Protein AF-A0A3N5FMS9-F1 (afdb_monomer_lite)

pLDDT: mean 79.31, std 9.85, range [53.0, 93.75]

Structure (mmCIF, N/CA/C/O backbone):
data_AF-A0A3N5FMS9-F1
#
_entry.id   AF-A0A3N5FMS9-F1
#
loop_
_atom_site.group_PDB
_atom_site.id
_atom_site.type_symbol
_atom_site.label_atom_id
_atom_site.label_alt_id
_atom_site.label_comp_id
_atom_site.label_asym_id
_atom_site.label_entity_id
_atom_site.label_seq_id
_atom_site.pdbx_PDB_ins_code
_atom_site.Cartn_x
_atom_site.Cartn_y
_atom_site.Cartn_z
_atom_site.occupancy
_atom_site.B_iso_or_equiv
_atom_site.auth_seq_id
_atom_site.auth_comp_id
_atom_site.auth_asym_id
_atom_site.auth_atom_id
_atom_site.pdbx_PDB_model_num
ATOM 1 N N . MET A 1 1 ? -20.206 9.918 29.532 1.00 53.00 1 MET A N 1
ATOM 2 C CA . MET A 1 1 ? -20.163 9.148 28.272 1.00 53.00 1 MET A CA 1
ATOM 3 C C . MET A 1 1 ? -19.173 9.843 27.351 1.00 53.00 1 MET A C 1
ATOM 5 O O . MET A 1 1 ? -19.532 10.841 26.746 1.00 53.00 1 MET A O 1
ATOM 9 N N . THR A 1 2 ? -17.913 9.420 27.333 1.00 54.81 2 THR A N 1
ATOM 10 C CA . THR A 1 2 ? -16.894 9.964 26.422 1.00 54.81 2 THR A CA 1
ATOM 11 C C . THR A 1 2 ? -16.933 9.151 25.127 1.00 54.81 2 THR A C 1
ATOM 13 O O . THR A 1 2 ? -16.714 7.942 25.195 1.00 54.81 2 THR A O 1
ATOM 16 N N . PRO A 1 3 ? -17.245 9.745 23.961 1.00 66.00 3 PRO A N 1
ATOM 17 C CA . PRO A 1 3 ? -17.088 9.053 22.692 1.00 66.00 3 PRO A CA 1
ATOM 18 C C . PRO A 1 3 ? -15.592 8.995 22.367 1.00 66.00 3 PRO A C 1
ATOM 20 O O . PRO A 1 3 ? -14.987 9.999 21.997 1.00 66.00 3 PRO A O 1
ATOM 23 N N . THR A 1 4 ? -14.974 7.830 22.546 1.00 61.53 4 THR A N 1
ATOM 24 C CA . THR A 1 4 ? -13.633 7.563 22.020 1.00 61.53 4 THR A CA 1
ATOM 25 C C . THR A 1 4 ? -13.749 7.520 20.498 1.00 61.53 4 THR A C 1
ATOM 27 O O . THR A 1 4 ? -14.208 6.528 19.936 1.00 61.53 4 THR A O 1
ATOM 30 N N . ALA A 1 5 ? -13.421 8.632 19.836 1.00 63.62 5 ALA A N 1
ATOM 31 C CA . ALA A 1 5 ? -13.287 8.675 18.385 1.00 63.62 5 ALA A CA 1
ATOM 32 C C . ALA A 1 5 ? -12.247 7.628 17.936 1.00 63.62 5 ALA A C 1
ATOM 34 O O . ALA A 1 5 ? -11.276 7.395 18.665 1.00 63.62 5 ALA A O 1
ATOM 35 N N . PRO A 1 6 ? -12.442 6.974 16.776 1.00 62.59 6 PRO A N 1
ATOM 36 C CA . PRO A 1 6 ? -11.473 6.013 16.269 1.00 62.59 6 PRO A CA 1
ATOM 37 C C . PR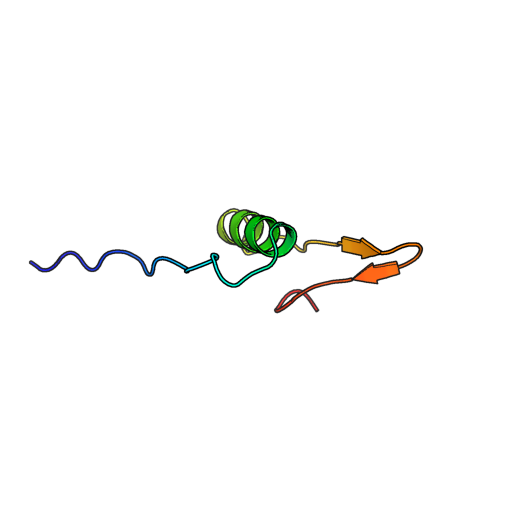O A 1 6 ? -10.119 6.708 16.059 1.00 62.59 6 PRO A C 1
ATOM 39 O O . PRO A 1 6 ? -10.092 7.913 15.791 1.00 62.59 6 PRO A O 1
ATOM 42 N N . PRO A 1 7 ? -8.992 5.988 16.186 1.00 63.69 7 PRO A N 1
ATOM 43 C CA . PRO A 1 7 ? -7.687 6.562 15.900 1.00 63.69 7 PRO A CA 1
ATOM 44 C C . PRO A 1 7 ? -7.661 7.025 14.439 1.00 63.69 7 PRO A C 1
ATOM 46 O O . PRO A 1 7 ? -7.699 6.215 13.515 1.00 63.69 7 PRO A O 1
ATOM 49 N N . THR A 1 8 ? -7.626 8.340 14.227 1.00 63.56 8 THR A N 1
ATOM 50 C CA . THR A 1 8 ? -7.380 8.917 12.908 1.00 63.56 8 THR A CA 1
ATOM 51 C C . THR A 1 8 ? -5.940 8.589 12.545 1.00 63.56 8 THR A C 1
ATOM 53 O O . THR A 1 8 ? -5.013 9.174 13.102 1.00 63.56 8 THR A O 1
ATOM 56 N N . VAL A 1 9 ? -5.746 7.623 11.650 1.00 67.44 9 VAL A N 1
ATOM 57 C CA . VAL A 1 9 ? -4.430 7.338 11.078 1.00 67.44 9 VAL A CA 1
ATOM 58 C C . VAL A 1 9 ? -4.008 8.587 10.302 1.00 67.44 9 VAL A C 1
ATOM 60 O O . VAL A 1 9 ? -4.599 8.906 9.270 1.00 67.44 9 VAL A O 1
ATOM 63 N N . ASP A 1 10 ? -3.046 9.345 10.832 1.00 71.12 10 ASP A N 1
ATOM 64 C CA . ASP A 1 10 ? -2.516 10.523 10.151 1.00 71.12 10 ASP A CA 1
ATOM 65 C C . ASP A 1 10 ? -1.604 10.078 9.007 1.00 71.12 10 ASP A C 1
ATOM 67 O O . ASP A 1 10 ? -0.459 9.673 9.197 1.00 71.12 10 ASP A O 1
ATOM 71 N N . LEU A 1 11 ? -2.149 10.130 7.795 1.00 70.56 11 LEU A N 1
ATOM 72 C CA . LEU A 1 11 ? -1.460 9.716 6.579 1.00 70.56 11 LEU A CA 1
ATOM 73 C C . LEU A 1 11 ? -0.604 10.843 5.977 1.00 70.56 11 LEU A C 1
ATOM 75 O O . LEU A 1 11 ? 0.088 10.616 4.984 1.00 70.56 11 LEU A O 1
ATOM 79 N N . SER A 1 12 ? -0.634 12.054 6.543 1.00 71.06 12 SER A N 1
ATOM 80 C CA . SER A 1 12 ? -0.051 13.267 5.945 1.00 71.06 12 SER A CA 1
ATOM 81 C C . SER A 1 12 ? 1.475 13.210 5.793 1.00 71.06 12 SER A C 1
ATOM 83 O O . SER A 1 12 ? 2.023 13.880 4.923 1.00 71.06 12 SER A O 1
ATOM 85 N N . GLY A 1 13 ? 2.160 12.388 6.597 1.00 76.50 13 GLY A N 1
ATOM 86 C CA . GLY A 1 13 ? 3.611 12.170 6.516 1.00 76.50 13 GLY A CA 1
ATOM 87 C C . GLY A 1 13 ? 4.059 11.152 5.459 1.00 76.50 13 GLY A C 1
ATOM 88 O O . GLY A 1 13 ? 5.257 11.000 5.227 1.00 76.50 13 GLY A O 1
ATOM 89 N N . HIS A 1 14 ? 3.127 10.444 4.818 1.00 79.75 14 HIS A N 1
ATOM 90 C CA . HIS A 1 14 ? 3.437 9.420 3.823 1.00 79.75 14 HIS A CA 1
ATOM 91 C C . HIS A 1 14 ? 3.392 9.973 2.397 1.00 79.75 14 HIS A C 1
ATOM 93 O O . HIS A 1 14 ? 2.643 10.901 2.091 1.00 79.75 14 HIS A O 1
ATOM 99 N N . THR A 1 15 ? 4.176 9.375 1.494 1.00 85.88 15 THR A N 1
ATOM 100 C CA . THR A 1 15 ? 4.103 9.714 0.067 1.00 85.88 15 THR A CA 1
ATOM 101 C C . THR A 1 15 ? 2.672 9.501 -0.447 1.00 85.88 15 THR A C 1
ATOM 103 O O . THR A 1 15 ? 1.974 8.617 0.058 1.00 85.88 15 THR A O 1
ATOM 106 N N . PRO A 1 16 ? 2.211 10.247 -1.467 1.00 83.81 16 PRO A N 1
ATOM 107 C CA . PRO A 1 16 ? 0.844 10.109 -1.982 1.00 83.81 16 PRO A CA 1
ATOM 108 C C . PRO A 1 16 ? 0.457 8.661 -2.333 1.00 83.81 16 PRO A C 1
ATOM 110 O O . PRO A 1 16 ? -0.668 8.233 -2.089 1.00 83.81 16 PRO A O 1
ATOM 113 N N . VAL A 1 17 ? 1.419 7.874 -2.828 1.00 83.44 17 VAL A N 1
ATOM 114 C CA . VAL A 1 17 ? 1.252 6.441 -3.125 1.00 83.44 17 VAL A CA 1
ATOM 115 C C . VAL A 1 17 ? 1.000 5.619 -1.856 1.00 83.44 17 VAL A C 1
ATOM 117 O O . VAL A 1 17 ? 0.128 4.753 -1.839 1.00 83.44 17 VAL A O 1
ATOM 120 N N . MET A 1 18 ? 1.716 5.909 -0.771 1.00 84.06 18 MET A N 1
ATOM 121 C CA . MET A 1 18 ? 1.558 5.226 0.515 1.00 84.06 18 MET A CA 1
ATOM 122 C C . MET A 1 18 ? 0.260 5.610 1.236 1.00 84.06 18 MET A C 1
ATOM 124 O O . MET A 1 18 ? -0.340 4.779 1.912 1.00 84.06 18 MET A O 1
ATOM 128 N N . GLN A 1 19 ? -0.248 6.829 1.042 1.00 85.44 19 GLN A N 1
ATOM 129 C CA . GLN A 1 19 ? -1.583 7.193 1.536 1.00 85.44 19 GLN A CA 1
ATOM 130 C C . GLN A 1 19 ? -2.679 6.349 0.870 1.00 85.44 19 GLN A C 1
ATOM 132 O O . GLN A 1 19 ? -3.620 5.909 1.532 1.00 85.44 19 GLN A O 1
ATOM 137 N N . GLN A 1 20 ? -2.550 6.103 -0.437 1.00 82.88 20 GLN A N 1
ATOM 138 C CA . GLN A 1 20 ? -3.468 5.244 -1.181 1.00 82.88 20 GLN A CA 1
ATOM 139 C C . GLN A 1 20 ? -3.345 3.775 -0.755 1.00 82.88 20 GLN A C 1
ATOM 141 O O . GLN A 1 20 ? -4.371 3.117 -0.572 1.00 82.88 20 GLN A O 1
ATOM 146 N N . TYR A 1 21 ? -2.117 3.286 -0.548 1.00 86.00 21 TYR A N 1
ATOM 147 C CA . TYR A 1 21 ? -1.851 1.959 0.015 1.00 86.00 21 TYR A CA 1
ATOM 148 C C . TYR A 1 21 ? -2.608 1.751 1.331 1.00 86.00 21 TYR A C 1
ATOM 150 O O . TYR A 1 21 ? -3.434 0.848 1.439 1.00 86.00 21 TYR A O 1
ATOM 158 N N . LEU A 1 22 ? -2.382 2.639 2.305 1.00 83.75 22 LEU A N 1
ATOM 159 C CA . LEU A 1 22 ? -2.931 2.517 3.656 1.00 83.75 22 LEU A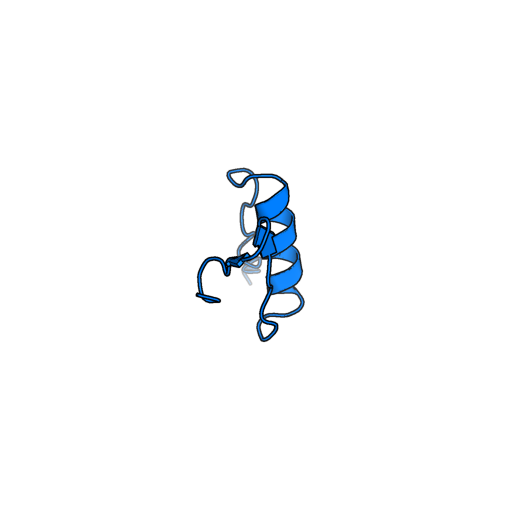 CA 1
ATOM 160 C C . LEU A 1 22 ? -4.459 2.627 3.677 1.00 83.75 22 LEU A C 1
ATOM 162 O O . LEU A 1 22 ? -5.104 1.894 4.420 1.00 83.75 22 LEU A O 1
ATOM 166 N N . ARG A 1 23 ? -5.056 3.472 2.825 1.00 85.44 23 ARG A N 1
ATOM 167 C CA . ARG A 1 23 ? -6.521 3.508 2.655 1.00 85.44 23 ARG A CA 1
ATOM 168 C C . ARG A 1 23 ? -7.062 2.192 2.105 1.00 85.44 23 ARG A C 1
ATOM 170 O O . ARG A 1 23 ? -7.988 1.630 2.673 1.00 85.44 23 ARG A O 1
ATOM 177 N N . THR A 1 24 ? -6.445 1.676 1.045 1.00 84.88 24 THR A N 1
ATOM 178 C CA . THR A 1 24 ? -6.876 0.422 0.406 1.00 84.88 24 THR A CA 1
ATOM 179 C C . THR A 1 24 ? -6.732 -0.761 1.366 1.00 84.88 24 THR A C 1
ATOM 181 O O . THR A 1 24 ? -7.599 -1.629 1.417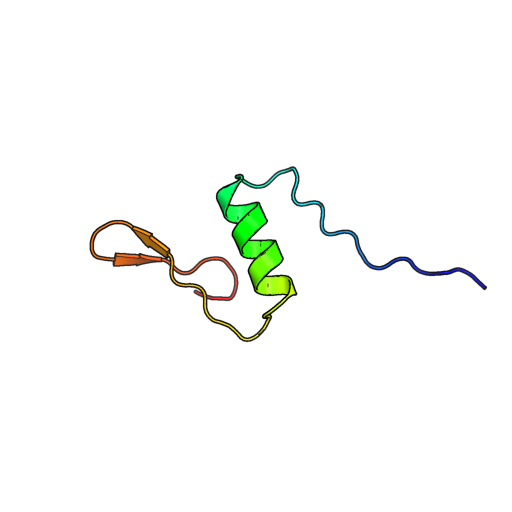 1.00 84.88 24 THR A O 1
ATOM 184 N N . LYS A 1 25 ? -5.667 -0.772 2.175 1.00 85.25 25 LYS A N 1
ATOM 185 C CA . LYS A 1 25 ? -5.430 -1.781 3.209 1.00 85.25 25 LYS A CA 1
ATOM 186 C C . LYS A 1 25 ? -6.404 -1.663 4.381 1.00 85.25 25 LYS A C 1
ATOM 188 O O . LYS A 1 25 ? -6.816 -2.681 4.919 1.00 85.25 25 LYS A O 1
ATOM 193 N N . ALA A 1 26 ? -6.805 -0.451 4.763 1.00 85.75 26 ALA A N 1
ATOM 194 C CA . ALA A 1 26 ? -7.826 -0.252 5.790 1.00 85.75 26 ALA A CA 1
ATOM 195 C C . ALA A 1 26 ? -9.194 -0.808 5.355 1.00 85.75 26 ALA A C 1
ATOM 197 O O . ALA A 1 26 ? -9.877 -1.435 6.163 1.00 85.75 26 ALA A O 1
ATOM 198 N N . ASP A 1 27 ? -9.556 -0.640 4.079 1.00 87.75 27 ASP A N 1
ATOM 199 C CA . ASP A 1 27 ? -10.789 -1.205 3.513 1.00 87.75 27 ASP A CA 1
ATOM 200 C C . ASP A 1 27 ? -10.686 -2.727 3.287 1.00 87.75 27 ASP A C 1
ATOM 202 O O . ASP A 1 27 ? -11.675 -3.456 3.406 1.00 87.75 27 ASP A O 1
ATOM 206 N N . HIS A 1 28 ? -9.480 -3.228 2.999 1.00 87.00 28 HIS A N 1
ATOM 207 C CA . HIS A 1 28 ? -9.205 -4.638 2.722 1.00 87.00 28 HIS A CA 1
ATOM 208 C C . HIS A 1 28 ? -7.997 -5.157 3.523 1.00 87.00 28 HIS A C 1
ATOM 210 O O . HIS A 1 28 ? -6.936 -5.422 2.951 1.00 87.00 28 HIS A O 1
ATOM 216 N N . PRO A 1 29 ? -8.142 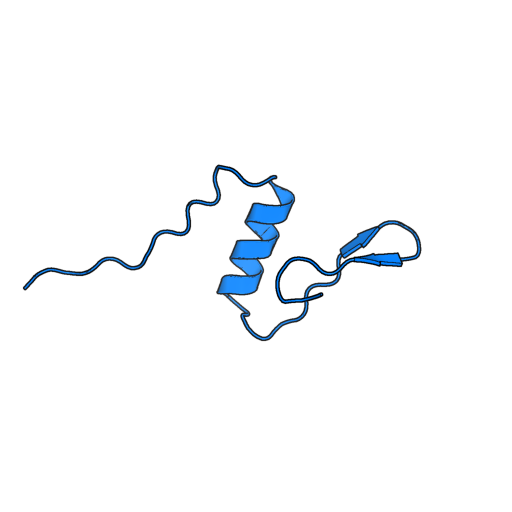-5.362 4.845 1.00 82.56 29 PRO A N 1
ATOM 217 C CA . PRO A 1 29 ? -7.015 -5.692 5.722 1.00 82.56 29 PRO A CA 1
ATOM 218 C C . PRO A 1 29 ? -6.360 -7.041 5.404 1.00 82.56 29 PRO A C 1
ATOM 220 O O . PRO A 1 29 ? -5.180 -7.230 5.683 1.00 82.56 29 PRO A O 1
ATOM 223 N N . SER A 1 30 ? -7.096 -7.969 4.789 1.00 84.69 30 SER A N 1
ATOM 224 C CA . SER A 1 30 ? -6.602 -9.289 4.377 1.00 84.69 30 SER A CA 1
ATOM 225 C C . SER A 1 30 ? -6.085 -9.350 2.935 1.00 84.69 30 SER A C 1
ATOM 227 O O . SER A 1 30 ? -5.643 -10.413 2.499 1.00 84.69 30 SER A O 1
ATOM 229 N N . ALA A 1 31 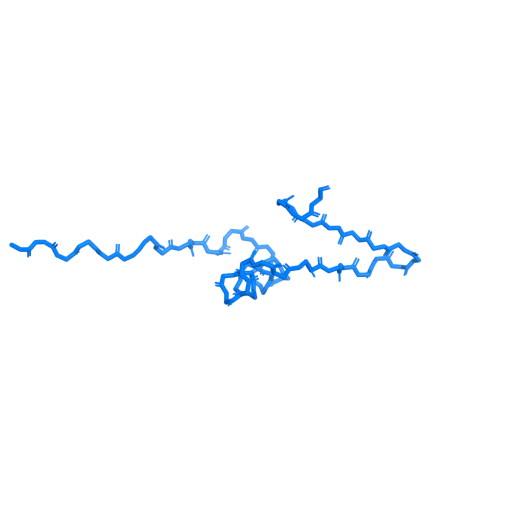? -6.159 -8.257 2.171 1.00 84.19 31 ALA A N 1
ATOM 230 C CA . ALA A 1 31 ? -5.689 -8.237 0.790 1.00 84.19 31 ALA A CA 1
ATOM 231 C C . ALA A 1 31 ? -4.182 -7.966 0.731 1.00 84.19 31 ALA A C 1
ATOM 233 O O . ALA A 1 31 ? -3.713 -7.014 1.344 1.00 84.19 31 ALA A O 1
ATOM 234 N N . LEU A 1 32 ? -3.443 -8.770 -0.036 1.00 86.06 32 LEU A N 1
ATOM 235 C CA . LEU A 1 32 ? -2.032 -8.538 -0.360 1.00 86.06 32 LEU A CA 1
ATOM 236 C C . LEU A 1 32 ? -1.925 -7.560 -1.533 1.00 86.06 32 LEU A C 1
ATOM 238 O O . LEU A 1 32 ? -2.491 -7.809 -2.603 1.00 86.06 32 LEU A O 1
ATOM 242 N N . LEU A 1 33 ? -1.201 -6.456 -1.345 1.00 85.00 33 LEU A N 1
ATOM 243 C CA . LEU A 1 33 ? -1.037 -5.424 -2.370 1.00 85.00 33 LEU A CA 1
ATOM 244 C C . LEU A 1 33 ? 0.357 -5.496 -2.999 1.00 85.00 33 LEU A C 1
ATOM 246 O O . LEU A 1 33 ? 1.356 -5.146 -2.379 1.00 85.00 33 LEU A O 1
ATOM 250 N N . PHE A 1 34 ? 0.404 -5.901 -4.268 1.00 87.12 34 PHE A N 1
ATOM 251 C CA . PHE A 1 34 ? 1.638 -6.010 -5.043 1.00 87.12 34 PHE A CA 1
ATOM 252 C C . PHE A 1 34 ? 1.924 -4.722 -5.814 1.00 87.12 34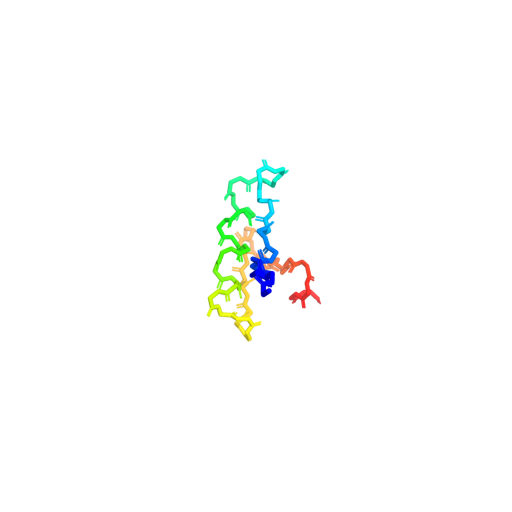 PHE A C 1
ATOM 254 O O . PHE A 1 34 ? 1.137 -4.325 -6.679 1.00 87.12 34 PHE A O 1
ATOM 261 N N . TYR A 1 35 ? 3.082 -4.110 -5.572 1.00 86.38 35 TYR A N 1
ATOM 262 C CA . TYR A 1 35 ? 3.544 -2.966 -6.353 1.00 86.38 35 TYR A CA 1
ATOM 263 C C . TYR A 1 35 ? 4.557 -3.403 -7.389 1.00 86.38 35 TYR A C 1
ATOM 265 O O . TYR A 1 35 ? 5.624 -3.913 -7.068 1.00 86.38 35 TYR A O 1
ATOM 273 N N . ARG A 1 36 ? 4.229 -3.193 -8.663 1.00 86.19 36 ARG A N 1
ATOM 274 C CA . ARG A 1 36 ? 5.137 -3.522 -9.756 1.00 86.19 36 ARG A CA 1
ATOM 275 C C . ARG A 1 36 ? 6.190 -2.430 -9.912 1.00 86.19 36 ARG A C 1
ATOM 277 O O . ARG A 1 36 ? 5.880 -1.336 -10.382 1.00 86.19 36 ARG A O 1
ATOM 284 N N . MET A 1 37 ? 7.434 -2.768 -9.603 1.00 87.12 37 MET A N 1
ATOM 285 C CA . MET A 1 37 ? 8.604 -1.923 -9.824 1.00 87.12 37 MET A CA 1
ATOM 286 C C . MET A 1 37 ? 9.479 -2.591 -10.890 1.00 87.12 37 MET A C 1
ATOM 288 O O . MET A 1 37 ? 10.376 -3.381 -10.603 1.00 87.12 37 MET A O 1
ATOM 292 N N . GLY A 1 38 ? 9.162 -2.313 -12.159 1.00 87.25 38 GLY A N 1
ATOM 293 C CA . GLY A 1 38 ? 9.825 -2.935 -13.308 1.00 87.25 38 GLY A CA 1
ATOM 294 C C . GLY A 1 38 ? 9.444 -4.410 -13.477 1.00 87.25 38 GLY A C 1
ATOM 295 O O . GLY A 1 38 ? 8.269 -4.729 -13.697 1.00 87.25 38 GLY A O 1
ATOM 296 N N . ASP A 1 39 ? 10.442 -5.290 -13.397 1.00 93.75 39 ASP A N 1
ATOM 297 C CA . ASP A 1 39 ? 10.287 -6.745 -13.542 1.00 93.75 39 ASP A CA 1
ATOM 298 C C . ASP A 1 39 ? 9.992 -7.464 -12.216 1.00 93.75 39 ASP A C 1
ATOM 300 O O . ASP A 1 39 ? 9.736 -8.668 -12.210 1.00 93.75 39 ASP A O 1
ATOM 304 N N . PHE A 1 40 ? 9.979 -6.733 -11.097 1.00 90.19 40 PHE A N 1
ATOM 305 C CA . PHE A 1 40 ? 9.722 -7.279 -9.766 1.00 90.19 40 PHE A CA 1
ATOM 306 C C . PHE A 1 40 ? 8.446 -6.710 -9.149 1.00 90.19 40 PHE A C 1
ATOM 308 O O . PHE A 1 40 ? 7.970 -5.629 -9.512 1.00 90.19 40 PHE A O 1
ATOM 315 N N . TYR A 1 41 ? 7.913 -7.459 -8.185 1.00 89.88 41 TYR A N 1
ATOM 316 C CA . TYR A 1 41 ? 6.861 -6.994 -7.295 1.00 89.88 41 TYR A CA 1
ATOM 317 C C . TYR A 1 41 ? 7.447 -6.727 -5.917 1.00 89.88 41 TYR A C 1
ATOM 319 O O . TYR A 1 41 ? 8.154 -7.570 -5.368 1.00 89.88 41 TYR A O 1
ATOM 327 N N . GLU A 1 42 ? 7.130 -5.562 -5.374 1.00 86.50 42 GLU A N 1
ATOM 328 C CA . GLU A 1 42 ? 7.488 -5.147 -4.030 1.00 86.50 42 GLU A CA 1
ATOM 329 C C . GLU A 1 42 ? 6.226 -5.141 -3.163 1.00 86.50 42 GLU A C 1
ATOM 331 O O . GLU A 1 42 ? 5.153 -4.694 -3.586 1.00 86.50 42 GLU A O 1
ATOM 336 N N . LEU A 1 43 ? 6.362 -5.705 -1.969 1.00 86.69 43 LEU A N 1
ATOM 337 C CA . LEU A 1 43 ? 5.347 -5.721 -0.925 1.00 86.69 43 LEU A CA 1
ATOM 338 C C . LEU A 1 43 ? 5.806 -4.751 0.165 1.00 86.69 43 LEU A C 1
ATOM 340 O O . LEU A 1 43 ? 7.003 -4.625 0.421 1.00 86.69 43 LEU A O 1
ATOM 344 N N . PHE A 1 44 ? 4.869 -4.035 0.780 1.00 78.81 44 PHE A N 1
ATOM 345 C CA . PHE A 1 44 ? 5.183 -2.998 1.764 1.00 78.81 44 PHE A CA 1
ATOM 346 C C . PHE A 1 44 ? 4.625 -3.354 3.147 1.00 78.81 44 PHE A C 1
ATOM 348 O O . PHE A 1 44 ? 3.544 -3.925 3.260 1.00 78.81 44 PHE A O 1
ATOM 355 N N . PHE A 1 45 ? 5.311 -2.925 4.212 1.00 77.81 45 PHE A N 1
ATOM 356 C CA . PHE A 1 45 ? 4.893 -3.134 5.609 1.00 77.81 45 PHE A CA 1
ATOM 357 C C . PHE A 1 45 ? 4.646 -4.619 5.937 1.00 77.81 45 PHE A C 1
ATOM 359 O O . PHE A 1 45 ? 5.510 -5.440 5.659 1.00 77.81 45 PHE A O 1
ATOM 366 N N . ASP A 1 46 ? 3.490 -4.950 6.522 1.00 76.06 46 ASP A N 1
ATOM 367 C CA . ASP A 1 46 ? 3.096 -6.308 6.922 1.00 76.06 46 ASP A CA 1
ATOM 368 C C . ASP A 1 46 ? 2.799 -7.256 5.746 1.00 76.06 46 ASP A C 1
ATOM 370 O O . ASP A 1 46 ? 2.512 -8.428 5.974 1.00 76.06 46 ASP A O 1
ATOM 374 N N . ASP A 1 47 ? 2.822 -6.768 4.498 1.00 75.62 47 ASP A N 1
ATOM 375 C CA . ASP A 1 47 ? 2.672 -7.628 3.319 1.00 75.62 47 ASP A CA 1
ATOM 376 C C . ASP A 1 47 ? 3.989 -8.285 2.875 1.00 75.62 47 ASP A C 1
ATOM 378 O O . ASP A 1 47 ? 3.937 -9.210 2.066 1.00 75.62 47 ASP A O 1
ATOM 382 N N . ALA A 1 48 ? 5.145 -7.820 3.364 1.00 78.44 48 ALA A N 1
ATOM 383 C CA . ALA A 1 48 ? 6.464 -8.386 3.054 1.00 78.44 48 ALA A CA 1
ATOM 384 C C . ALA A 1 48 ? 6.836 -9.541 3.998 1.00 78.44 48 ALA A C 1
ATOM 386 O O . ALA A 1 48 ? 7.358 -10.559 3.487 1.00 78.44 48 ALA A O 1
#

Secondary structure (DSSP, 8-state):
-----------TTS-HHHHHHHHHHHH-TT----EEETTEEE--GGG-

Sequence (48 aa):
MTPTAPPTVDLSGHTPVMQQYLRTKADHPSALLFYRMGDFYELFFDDA

Foldseek 3Di:
DDPPDPPDPPCVPDDPVVSVVVVVCVVPVPDFDWDDDDPDTDGDDPND

Radius of gyration: 13.92 Å; chains: 1; bounding box: 30×23×42 Å